Protein AF-A0A164EJG0-F1 (afdb_monomer_lite)

Structure (mmCIF, N/CA/C/O backbone):
data_AF-A0A164EJG0-F1
#
_entry.id   AF-A0A164EJG0-F1
#
loop_
_atom_site.group_PDB
_atom_site.id
_atom_site.type_symbol
_atom_site.label_atom_id
_atom_site.label_alt_id
_atom_site.label_comp_id
_atom_site.label_asym_id
_atom_site.label_entity_id
_atom_site.label_seq_id
_atom_site.pdbx_PDB_ins_code
_atom_site.Cartn_x
_atom_site.Cartn_y
_atom_site.Cartn_z
_atom_site.occupancy
_atom_site.B_iso_or_equiv
_atom_site.auth_seq_id
_atom_site.auth_comp_id
_atom_site.auth_asym_id
_atom_site.auth_atom_id
_atom_site.pdbx_PDB_model_num
ATOM 1 N N . LYS A 1 1 ? -7.155 -0.899 -25.381 1.00 34.31 1 LYS A N 1
ATOM 2 C CA . LYS A 1 1 ? -6.589 -2.117 -24.751 1.00 34.31 1 LYS A CA 1
ATOM 3 C C . LYS A 1 1 ? -5.142 -1.796 -24.394 1.00 34.31 1 LYS A C 1
ATOM 5 O O . LYS A 1 1 ? -4.370 -1.578 -25.311 1.00 34.31 1 LYS A O 1
ATOM 10 N N . VAL A 1 2 ? -4.808 -1.620 -23.113 1.00 36.41 2 VAL A N 1
ATOM 11 C CA . VAL A 1 2 ? -3.424 -1.336 -22.693 1.00 36.41 2 VAL A CA 1
ATOM 12 C C . VAL A 1 2 ? -2.775 -2.682 -22.411 1.00 36.41 2 VAL A C 1
ATOM 14 O O . VAL A 1 2 ? -3.140 -3.351 -21.448 1.00 36.41 2 VAL A O 1
ATOM 17 N N . GLU A 1 3 ? -1.900 -3.120 -23.312 1.00 36.12 3 GLU A N 1
ATOM 18 C CA . GLU A 1 3 ? -1.125 -4.342 -23.137 1.00 36.12 3 GLU A CA 1
ATOM 19 C C . GLU A 1 3 ? -0.255 -4.207 -21.888 1.00 36.12 3 GLU A C 1
ATOM 21 O O . GLU A 1 3 ? 0.637 -3.359 -21.807 1.00 36.12 3 GLU A O 1
ATOM 26 N N . VAL A 1 4 ? -0.545 -5.042 -20.891 1.00 45.16 4 VAL A N 1
ATOM 27 C CA . VAL A 1 4 ? 0.323 -5.254 -19.736 1.00 45.16 4 VAL A CA 1
ATOM 28 C C . VAL A 1 4 ? 1.620 -5.824 -20.295 1.00 45.16 4 VAL A C 1
ATOM 30 O O . VAL A 1 4 ? 1.669 -6.991 -20.687 1.00 45.16 4 VAL A O 1
ATOM 33 N N . ARG A 1 5 ? 2.646 -4.973 -20.418 1.00 46.12 5 ARG A N 1
ATOM 34 C CA . ARG A 1 5 ? 3.982 -5.367 -20.869 1.00 46.12 5 ARG A CA 1
ATOM 35 C C . ARG A 1 5 ? 4.490 -6.443 -19.917 1.00 46.12 5 ARG A C 1
ATOM 37 O O . ARG A 1 5 ? 4.903 -6.145 -18.800 1.00 46.12 5 ARG A O 1
ATOM 44 N N . LYS A 1 6 ? 4.395 -7.698 -20.357 1.00 46.66 6 LYS A N 1
ATOM 45 C CA . LYS A 1 6 ? 4.958 -8.850 -19.661 1.00 46.66 6 LYS A CA 1
ATOM 46 C C . LYS A 1 6 ? 6.464 -8.641 -19.603 1.00 46.66 6 LYS A C 1
ATOM 48 O O . LYS A 1 6 ? 7.127 -8.702 -20.636 1.00 46.66 6 LYS A O 1
ATOM 53 N N . CYS A 1 7 ? 7.002 -8.404 -18.411 1.00 53.19 7 CYS A N 1
ATOM 54 C CA . CYS A 1 7 ? 8.420 -8.644 -18.208 1.00 53.19 7 CYS A CA 1
ATOM 55 C C . CYS A 1 7 ? 8.660 -10.138 -18.435 1.00 53.19 7 CYS A C 1
ATOM 57 O O . CYS A 1 7 ? 7.854 -10.948 -17.965 1.00 53.19 7 CYS A O 1
ATOM 59 N N . PRO A 1 8 ? 9.729 -10.541 -19.138 1.00 50.91 8 PRO A N 1
ATOM 60 C CA . PRO A 1 8 ? 10.135 -11.931 -19.115 1.00 50.91 8 PRO A CA 1
ATOM 61 C C . PRO A 1 8 ? 10.398 -12.277 -17.651 1.00 50.91 8 PRO A C 1
ATOM 63 O O . PRO A 1 8 ? 11.319 -11.740 -17.035 1.00 50.91 8 PRO A O 1
ATOM 66 N N . ASN A 1 9 ? 9.528 -13.113 -17.081 1.00 49.31 9 ASN A N 1
ATOM 67 C CA . ASN A 1 9 ? 9.639 -13.634 -15.727 1.00 49.31 9 ASN A CA 1
ATOM 68 C C . ASN A 1 9 ? 10.912 -14.482 -15.641 1.00 49.31 9 ASN A C 1
ATOM 70 O O . ASN A 1 9 ? 10.867 -15.709 -15.659 1.00 49.31 9 ASN A O 1
ATOM 74 N N . LYS A 1 10 ? 12.079 -13.841 -15.540 1.00 49.09 10 LYS A N 1
ATOM 75 C CA . LYS A 1 10 ? 13.207 -14.467 -14.868 1.00 49.09 10 LYS A CA 1
ATOM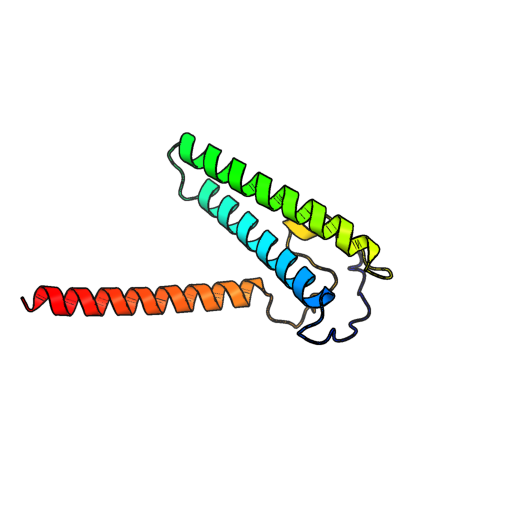 76 C C . LYS A 1 10 ? 12.743 -14.602 -13.434 1.00 49.09 10 LYS A C 1
ATOM 78 O O . LYS A 1 10 ? 12.460 -13.598 -12.795 1.00 49.09 10 LYS A O 1
ATOM 83 N N . ILE A 1 11 ? 12.599 -15.834 -12.965 1.00 47.50 11 ILE A N 1
ATOM 84 C CA . ILE A 1 11 ? 12.382 -16.144 -11.556 1.00 47.50 11 ILE A CA 1
ATOM 85 C C . ILE A 1 11 ? 13.540 -15.482 -10.807 1.00 47.50 11 ILE A C 1
ATOM 87 O O . ILE A 1 11 ? 14.671 -15.969 -10.804 1.00 47.50 11 ILE A O 1
ATOM 91 N N . ILE A 1 12 ? 13.289 -14.288 -10.275 1.00 50.94 12 ILE A N 1
ATOM 92 C CA . ILE A 1 12 ? 14.284 -13.540 -9.530 1.00 50.94 12 ILE A CA 1
ATOM 93 C C . ILE A 1 12 ? 14.436 -14.306 -8.219 1.00 50.94 12 ILE A C 1
ATOM 95 O O . ILE A 1 12 ? 13.484 -14.412 -7.446 1.00 50.94 12 ILE A O 1
ATOM 99 N N . SER A 1 13 ? 15.625 -14.866 -7.985 1.00 46.69 13 SER A N 1
ATOM 100 C CA . SER A 1 13 ? 15.977 -15.518 -6.722 1.00 46.69 13 SER A CA 1
ATOM 101 C C . SER A 1 13 ? 15.467 -14.695 -5.531 1.00 46.69 13 SER A C 1
ATOM 103 O O . SER A 1 13 ? 15.635 -13.471 -5.485 1.00 46.69 13 SER A O 1
ATOM 105 N N . ALA A 1 14 ? 14.838 -15.373 -4.566 1.00 54.81 14 ALA A N 1
ATOM 106 C CA . ALA A 1 14 ? 14.028 -14.768 -3.507 1.00 54.81 14 ALA A CA 1
ATOM 107 C C . ALA A 1 14 ? 14.759 -13.714 -2.645 1.00 54.81 14 ALA A C 1
ATOM 109 O O . ALA A 1 14 ? 14.100 -12.949 -1.939 1.00 54.81 14 ALA A O 1
ATOM 110 N N . LYS A 1 15 ? 16.096 -13.642 -2.719 1.00 58.72 15 LYS A N 1
ATOM 111 C CA . LYS A 1 15 ? 16.959 -12.771 -1.904 1.00 58.72 15 LYS A CA 1
ATOM 112 C C . LYS A 1 15 ? 17.753 -11.718 -2.690 1.00 58.72 15 LYS A C 1
ATOM 114 O O . LYS A 1 15 ? 18.650 -11.102 -2.122 1.00 58.72 15 LYS A O 1
ATOM 119 N N . THR A 1 16 ? 17.482 -11.496 -3.975 1.00 66.75 16 THR A N 1
ATOM 120 C CA . THR A 1 16 ? 18.211 -10.440 -4.702 1.00 66.75 16 THR A CA 1
ATOM 121 C C . THR A 1 16 ? 17.807 -9.030 -4.228 1.00 66.75 16 THR A C 1
ATOM 123 O O . THR A 1 16 ? 16.663 -8.806 -3.821 1.00 66.75 16 THR A O 1
ATOM 126 N N . PRO A 1 17 ? 18.694 -8.025 -4.347 1.00 67.12 17 PRO A N 1
ATOM 127 C CA . PRO A 1 17 ? 18.342 -6.621 -4.091 1.00 67.12 17 PRO A CA 1
ATOM 128 C C . PRO A 1 17 ? 17.139 -6.150 -4.926 1.00 67.12 17 PRO A C 1
ATOM 130 O O . PRO A 1 17 ? 16.352 -5.290 -4.507 1.00 67.12 17 PRO A O 1
ATOM 133 N N . LEU A 1 18 ? 16.966 -6.761 -6.106 1.00 70.06 18 LEU A N 1
ATOM 134 C CA . LEU A 1 18 ? 15.862 -6.492 -7.007 1.00 70.06 18 LEU A CA 1
ATOM 135 C C . LEU A 1 18 ? 14.530 -6.997 -6.419 1.00 70.06 18 LEU A C 1
ATOM 137 O O . LEU A 1 18 ? 13.592 -6.202 -6.333 1.00 70.06 18 LEU A O 1
ATOM 141 N N . SER A 1 19 ? 14.460 -8.246 -5.948 1.00 69.12 19 SER A N 1
ATOM 142 C CA . SER A 1 19 ? 13.244 -8.807 -5.338 1.00 69.12 19 SER A CA 1
ATOM 143 C C . SER A 1 19 ? 12.860 -8.107 -4.032 1.00 69.12 19 SER A C 1
ATOM 145 O O . SER A 1 19 ? 11.678 -7.869 -3.785 1.00 69.12 19 SER A O 1
ATOM 147 N N . LEU A 1 20 ? 13.840 -7.697 -3.218 1.00 74.00 20 LEU A N 1
ATOM 148 C CA . LEU A 1 20 ? 13.582 -6.928 -1.995 1.00 74.00 20 LEU A CA 1
ATOM 149 C C . LEU A 1 20 ? 12.913 -5.586 -2.312 1.00 74.00 20 LEU A C 1
ATOM 151 O O . LEU A 1 20 ? 11.907 -5.211 -1.716 1.00 74.00 20 LEU A O 1
ATOM 155 N N . SER A 1 21 ? 13.446 -4.874 -3.299 1.00 74.62 21 SER A N 1
ATOM 156 C CA . SER A 1 21 ? 12.914 -3.569 -3.679 1.00 74.62 21 SER A CA 1
ATOM 157 C C . SER A 1 21 ? 11.550 -3.661 -4.391 1.00 74.62 21 SER A C 1
ATOM 159 O O . SER A 1 21 ? 10.770 -2.716 -4.312 1.00 74.62 21 SER A O 1
ATOM 161 N N . GLN A 1 22 ? 11.232 -4.787 -5.046 1.00 78.38 22 GLN A N 1
ATOM 162 C CA . GLN A 1 22 ? 9.885 -5.070 -5.576 1.00 78.38 22 GLN A CA 1
ATOM 163 C C . GLN A 1 22 ? 8.870 -5.230 -4.437 1.00 78.38 22 GLN A C 1
ATOM 165 O O . GLN A 1 22 ? 7.867 -4.519 -4.406 1.00 78.38 22 GLN A O 1
ATOM 170 N N . LYS A 1 23 ? 9.185 -6.073 -3.444 1.00 79.00 23 LYS A N 1
ATOM 171 C CA . LYS A 1 23 ? 8.354 -6.255 -2.241 1.00 79.00 23 LYS A CA 1
ATOM 172 C C . LYS A 1 23 ? 8.173 -4.957 -1.453 1.00 79.00 23 LYS A C 1
ATOM 174 O O . LYS A 1 23 ? 7.093 -4.692 -0.935 1.00 79.00 23 LYS A O 1
ATOM 179 N N . ASN A 1 24 ? 9.205 -4.115 -1.392 1.00 82.06 24 ASN A N 1
ATOM 180 C CA . ASN A 1 24 ? 9.110 -2.808 -0.743 1.00 82.06 24 ASN A CA 1
ATOM 181 C C . ASN A 1 24 ? 8.098 -1.885 -1.440 1.00 82.06 24 ASN A C 1
ATOM 183 O O . ASN A 1 24 ? 7.333 -1.208 -0.755 1.00 82.06 24 ASN A O 1
ATOM 187 N N . LEU A 1 25 ? 8.061 -1.861 -2.777 1.00 82.94 25 LEU A N 1
ATOM 188 C CA . LEU A 1 25 ? 7.074 -1.074 -3.529 1.00 82.94 25 LEU A CA 1
ATOM 189 C C . LEU A 1 25 ? 5.644 -1.582 -3.299 1.00 82.94 25 LEU A C 1
ATOM 191 O O . LEU A 1 25 ? 4.739 -0.781 -3.062 1.00 82.94 25 LEU A O 1
ATOM 195 N N . GLU A 1 26 ? 5.455 -2.900 -3.290 1.00 83.12 26 GLU A N 1
ATOM 196 C CA . GLU A 1 26 ? 4.165 -3.525 -2.970 1.00 83.12 26 GLU A CA 1
ATOM 197 C C . GLU A 1 26 ? 3.706 -3.190 -1.543 1.00 83.12 26 GLU A C 1
ATOM 199 O O . GLU A 1 26 ? 2.551 -2.817 -1.322 1.00 83.12 26 GLU A O 1
ATOM 204 N N . GLY A 1 27 ? 4.626 -3.233 -0.576 1.00 81.62 27 GLY A N 1
ATOM 205 C CA . GLY A 1 27 ? 4.365 -2.828 0.804 1.00 81.62 27 GLY A CA 1
ATOM 206 C C . GLY A 1 27 ? 3.972 -1.354 0.929 1.00 81.62 27 GLY A C 1
ATOM 207 O O . GLY A 1 27 ? 3.022 -1.027 1.642 1.00 81.62 27 GLY A O 1
ATOM 208 N N . ILE A 1 28 ? 4.642 -0.454 0.201 1.00 84.06 28 ILE A N 1
ATOM 209 C CA . ILE A 1 28 ? 4.298 0.976 0.201 1.00 84.06 28 ILE A CA 1
ATOM 210 C C . ILE A 1 28 ? 2.888 1.209 -0.363 1.00 84.06 28 ILE A C 1
ATOM 212 O O . ILE A 1 28 ? 2.127 1.984 0.222 1.00 84.06 28 ILE A O 1
ATOM 216 N N . TYR A 1 29 ? 2.504 0.512 -1.438 1.00 85.88 29 TYR A N 1
ATOM 217 C CA . TYR A 1 29 ? 1.135 0.561 -1.967 1.00 85.88 29 TYR A CA 1
ATOM 218 C C . TYR A 1 29 ? 0.096 0.189 -0.896 1.00 85.88 29 TYR A C 1
ATOM 220 O O . TYR A 1 29 ? -0.880 0.921 -0.702 1.00 85.88 29 TYR A O 1
ATOM 228 N N . LEU A 1 30 ? 0.317 -0.902 -0.154 1.00 82.44 30 LEU A N 1
ATOM 229 C CA . LEU A 1 30 ? -0.607 -1.330 0.900 1.00 82.44 30 LEU A CA 1
ATOM 230 C C . LEU A 1 30 ? -0.734 -0.298 2.019 1.00 82.44 30 LEU A C 1
ATOM 232 O O . LEU A 1 30 ? -1.845 -0.024 2.473 1.00 82.44 30 LEU A O 1
ATOM 236 N N . ILE A 1 31 ? 0.379 0.308 2.433 1.00 83.31 31 ILE A N 1
ATOM 237 C CA . ILE A 1 31 ? 0.370 1.370 3.444 1.00 83.31 31 ILE A CA 1
ATOM 238 C C . ILE A 1 31 ? -0.461 2.560 2.953 1.00 83.31 31 ILE A C 1
ATOM 240 O O . ILE A 1 31 ? -1.332 3.036 3.682 1.00 83.31 31 ILE A O 1
ATOM 244 N N . ILE A 1 32 ? -0.255 3.007 1.709 1.00 85.56 32 ILE A N 1
ATOM 245 C CA . ILE A 1 32 ? -1.030 4.105 1.112 1.00 85.56 32 ILE A CA 1
ATOM 246 C C . ILE A 1 32 ? -2.523 3.751 1.064 1.00 85.56 32 ILE A C 1
ATOM 248 O O . ILE A 1 32 ? -3.362 4.571 1.443 1.00 85.56 32 ILE A O 1
ATOM 252 N N . LYS A 1 33 ? -2.873 2.530 0.643 1.00 85.25 33 LYS A N 1
ATOM 253 C CA . LYS A 1 33 ? -4.266 2.065 0.592 1.00 85.25 33 LYS A CA 1
ATOM 254 C C . LYS A 1 33 ? -4.903 2.011 1.981 1.00 85.25 33 LYS A C 1
ATOM 256 O O . LYS A 1 33 ? -6.033 2.459 2.147 1.00 85.25 33 LYS A O 1
ATOM 261 N N . ASN A 1 34 ? -4.179 1.522 2.985 1.00 84.06 34 ASN A N 1
ATOM 262 C CA . ASN A 1 34 ? -4.662 1.473 4.362 1.00 84.06 34 ASN A CA 1
ATOM 263 C C . ASN A 1 34 ? -4.892 2.888 4.922 1.00 84.06 34 ASN A C 1
ATOM 265 O O . ASN A 1 34 ? -5.957 3.177 5.459 1.00 84.06 34 ASN A O 1
ATOM 269 N N . ILE A 1 35 ? -3.954 3.815 4.703 1.00 84.81 35 ILE A N 1
ATOM 270 C CA . ILE A 1 35 ? -4.127 5.218 5.104 1.00 84.81 35 ILE A CA 1
ATOM 271 C C . ILE A 1 35 ? -5.353 5.842 4.418 1.00 84.81 35 ILE A C 1
ATOM 273 O O . ILE A 1 35 ? -6.149 6.496 5.089 1.00 84.81 35 ILE A O 1
ATOM 277 N N . LYS A 1 36 ? -5.558 5.606 3.113 1.00 86.12 36 LYS A N 1
ATOM 278 C CA . LYS A 1 36 ? -6.764 6.064 2.394 1.00 86.12 36 LYS A CA 1
ATOM 279 C C . LYS A 1 36 ? -8.050 5.494 2.996 1.00 86.12 36 LYS A C 1
ATOM 281 O O . LYS A 1 36 ? -9.013 6.239 3.180 1.00 86.12 36 LYS A O 1
ATOM 286 N N . ASN A 1 37 ? -8.058 4.207 3.339 1.00 84.44 37 ASN A N 1
ATOM 287 C CA . ASN A 1 37 ? -9.203 3.566 3.982 1.00 84.44 37 ASN A CA 1
ATOM 288 C C . ASN A 1 37 ? -9.499 4.189 5.353 1.00 84.44 37 ASN A C 1
ATOM 290 O O . ASN A 1 37 ? -10.644 4.545 5.609 1.00 84.44 37 ASN A O 1
ATOM 294 N N . ARG A 1 38 ? -8.476 4.416 6.188 1.00 81.38 38 ARG A N 1
ATOM 295 C CA . ARG A 1 38 ? -8.616 5.071 7.503 1.00 81.38 38 ARG A CA 1
ATOM 296 C C . ARG A 1 38 ? -9.106 6.514 7.400 1.00 81.38 38 ARG A C 1
ATOM 298 O O . ARG A 1 38 ? -9.928 6.949 8.198 1.00 81.38 38 ARG A O 1
ATOM 305 N N . ILE A 1 39 ? -8.634 7.256 6.395 1.00 84.94 39 ILE A N 1
ATOM 306 C CA . ILE A 1 39 ? -9.130 8.612 6.110 1.00 84.94 39 ILE A CA 1
ATOM 307 C C . ILE A 1 39 ? -10.623 8.590 5.751 1.00 84.94 39 ILE A C 1
ATOM 309 O O . ILE A 1 39 ? -11.351 9.509 6.117 1.00 84.94 39 ILE A O 1
ATOM 313 N N . SER A 1 40 ? -11.058 7.560 5.023 1.00 82.69 40 SER A N 1
ATOM 314 C CA . SER A 1 40 ? -12.433 7.446 4.525 1.00 82.69 40 SER A CA 1
ATOM 315 C C . SER A 1 40 ? -13.413 6.917 5.576 1.00 82.69 40 SER A C 1
ATOM 317 O O . SER A 1 40 ? -14.583 7.273 5.516 1.00 82.69 40 SER A O 1
ATOM 319 N N . LYS A 1 41 ? -12.954 6.061 6.502 1.00 77.94 41 LYS A N 1
ATOM 320 C CA . LYS A 1 41 ? -13.814 5.356 7.468 1.00 77.94 41 LYS A CA 1
ATOM 321 C C . LYS A 1 41 ? -13.734 5.876 8.905 1.00 77.94 41 LYS A C 1
ATOM 323 O O . LYS A 1 41 ? -14.765 5.932 9.556 1.00 77.94 41 LYS A O 1
ATOM 328 N N . ASP A 1 42 ? -12.548 6.263 9.384 1.00 65.25 42 ASP A N 1
ATOM 329 C CA . ASP A 1 42 ? -12.275 6.309 10.834 1.00 65.25 42 ASP A CA 1
ATOM 330 C C . ASP A 1 42 ? -11.871 7.695 11.365 1.00 65.25 42 ASP A C 1
ATOM 332 O O . ASP A 1 42 ? -11.513 7.825 12.533 1.00 65.25 42 ASP A O 1
ATOM 336 N N . THR A 1 43 ? -11.824 8.739 10.527 1.00 65.88 43 THR A N 1
ATOM 337 C CA . THR A 1 43 ? -11.355 10.067 10.975 1.00 65.88 43 THR A CA 1
ATOM 338 C C . THR A 1 43 ? -12.446 11.121 10.965 1.00 65.88 43 THR A C 1
ATOM 340 O O . THR A 1 43 ? -12.632 11.837 9.975 1.00 65.88 43 THR A O 1
ATOM 343 N N . ASP A 1 44 ? -13.066 11.287 12.131 1.00 64.94 44 ASP A N 1
ATOM 344 C CA . ASP A 1 44 ? -13.996 12.378 12.444 1.00 64.94 44 ASP A CA 1
ATOM 345 C C . ASP A 1 44 ? -13.251 13.689 12.756 1.00 64.94 44 ASP A C 1
ATOM 347 O O . ASP A 1 44 ? -13.731 14.790 12.484 1.00 64.94 44 ASP A O 1
ATOM 351 N N . ALA A 1 45 ? -12.013 13.593 13.259 1.00 77.00 45 ALA A N 1
ATOM 352 C CA . ALA A 1 45 ? -11.196 14.743 13.635 1.00 77.00 45 ALA A CA 1
ATOM 353 C C . ALA A 1 45 ? -10.284 15.237 12.493 1.00 77.00 45 ALA A C 1
ATOM 355 O O . ALA A 1 45 ? -9.381 14.537 12.021 1.00 77.00 45 ALA A O 1
ATOM 356 N N . SER A 1 46 ? -10.431 16.516 12.127 1.00 77.69 46 SER A N 1
ATOM 357 C CA . SER A 1 46 ? -9.626 17.187 11.087 1.00 77.69 46 SER A CA 1
ATOM 358 C C . SER A 1 46 ? -8.106 17.077 11.317 1.00 77.69 46 SER A C 1
ATOM 360 O O . SER A 1 46 ? -7.351 16.786 10.387 1.00 77.69 46 SER A O 1
ATOM 362 N N . LYS A 1 47 ? -7.637 17.203 12.570 1.00 82.44 47 LYS A N 1
ATOM 363 C CA . LYS A 1 47 ? -6.205 17.084 12.917 1.00 82.44 47 LYS A CA 1
ATOM 364 C C . LYS A 1 47 ? -5.627 15.701 12.588 1.00 82.44 47 LYS A C 1
ATOM 366 O O . LYS A 1 47 ? -4.532 15.614 12.031 1.00 82.44 47 LYS A O 1
ATOM 371 N N . GLN A 1 48 ? -6.370 14.632 12.874 1.00 82.00 48 GLN A N 1
ATOM 372 C CA . GLN A 1 48 ? -5.947 13.262 12.572 1.00 82.00 48 GLN A CA 1
ATOM 373 C C . GLN A 1 48 ? -5.910 13.020 11.059 1.00 82.00 48 GLN A C 1
ATOM 375 O O . GLN A 1 48 ? -4.955 12.437 10.545 1.00 82.00 48 GLN A O 1
ATOM 380 N N . ARG A 1 49 ? -6.887 13.562 10.320 1.00 82.69 49 ARG A N 1
ATOM 381 C CA . ARG A 1 49 ? -6.908 13.511 8.852 1.00 82.69 49 ARG A CA 1
ATOM 382 C C . ARG A 1 49 ? -5.688 14.203 8.236 1.00 82.69 49 ARG A C 1
ATOM 384 O O . ARG A 1 49 ? -5.084 13.666 7.310 1.00 82.69 49 ARG A O 1
ATOM 391 N N . ILE A 1 50 ? -5.286 15.360 8.767 1.00 86.25 50 ILE A N 1
ATOM 392 C CA . ILE A 1 50 ? -4.078 16.079 8.326 1.00 86.25 50 ILE A CA 1
ATOM 393 C C . ILE A 1 50 ? -2.816 15.252 8.607 1.00 86.25 50 ILE A C 1
ATOM 395 O O . ILE A 1 50 ? -1.941 15.156 7.748 1.00 86.25 50 ILE A O 1
ATOM 399 N N . GLN A 1 51 ? -2.717 14.623 9.780 1.00 87.44 51 GLN A N 1
ATOM 400 C CA . GLN A 1 51 ? -1.569 13.782 10.126 1.00 87.44 51 GLN A CA 1
ATOM 401 C C . GLN A 1 51 ? -1.458 1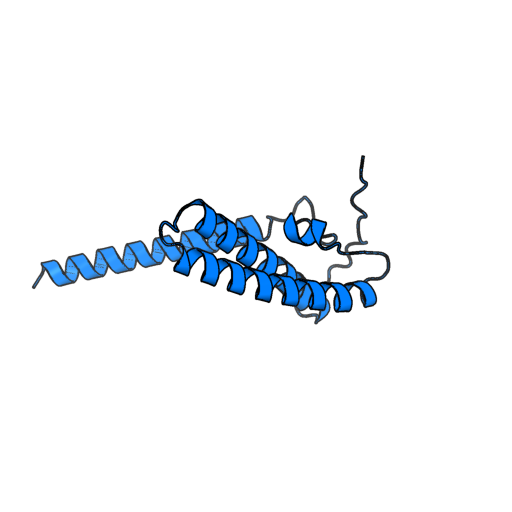2.555 9.213 1.00 87.44 51 GLN A C 1
ATOM 403 O O . GLN A 1 51 ? -0.368 12.260 8.720 1.00 87.44 51 GLN A O 1
ATOM 408 N N . LEU A 1 52 ? -2.577 11.879 8.941 1.00 86.31 52 LEU A N 1
ATOM 409 C CA . LEU A 1 52 ? -2.631 10.739 8.024 1.00 86.31 52 LEU A CA 1
ATOM 410 C C . LEU A 1 52 ? -2.243 11.140 6.595 1.00 86.31 52 LEU A C 1
ATOM 412 O O . LEU A 1 52 ? -1.477 10.425 5.954 1.00 86.31 52 LEU A O 1
ATOM 416 N N . ARG A 1 53 ? -2.685 12.309 6.113 1.00 87.62 53 ARG A N 1
ATOM 417 C CA . ARG A 1 53 ? -2.257 12.845 4.808 1.00 87.62 53 ARG A CA 1
ATOM 418 C C . ARG A 1 53 ? -0.750 13.091 4.759 1.00 87.62 53 ARG A C 1
ATOM 420 O O . ARG A 1 53 ? -0.092 12.571 3.870 1.00 87.62 53 ARG A O 1
ATOM 427 N N . LYS A 1 54 ? -0.179 13.745 5.776 1.00 90.50 54 LYS A N 1
ATOM 428 C CA . LYS A 1 54 ? 1.282 13.938 5.871 1.00 90.50 54 LYS A CA 1
ATOM 429 C C . LYS A 1 54 ? 2.050 12.614 5.894 1.00 90.50 54 LYS A C 1
ATOM 431 O O . LYS A 1 54 ? 3.149 12.526 5.354 1.00 90.50 54 LYS A O 1
ATOM 436 N N . GLN A 1 55 ? 1.511 11.584 6.549 1.00 85.25 55 GLN A N 1
ATOM 437 C CA . GLN A 1 55 ? 2.106 10.247 6.520 1.00 85.25 55 GLN A CA 1
ATOM 438 C C . GLN A 1 55 ? 2.033 9.638 5.118 1.00 85.25 55 GLN A C 1
ATOM 440 O O . GLN A 1 55 ? 3.038 9.112 4.646 1.00 85.25 55 GLN A O 1
ATOM 445 N N . MET A 1 56 ? 0.886 9.745 4.444 1.00 87.94 56 MET A N 1
ATOM 446 C CA . MET A 1 56 ? 0.711 9.290 3.065 1.00 87.94 56 MET A CA 1
ATOM 447 C C . MET A 1 56 ? 1.726 9.950 2.125 1.00 87.94 56 MET A C 1
ATOM 449 O O . MET A 1 56 ? 2.394 9.236 1.382 1.00 87.94 56 MET A O 1
ATOM 453 N N . ASP A 1 57 ? 1.914 11.268 2.219 1.00 89.44 57 ASP A N 1
ATOM 454 C CA . ASP A 1 57 ? 2.849 12.022 1.372 1.00 89.44 57 ASP A CA 1
ATOM 455 C C . ASP A 1 57 ? 4.294 11.518 1.519 1.00 89.44 57 ASP A C 1
ATOM 457 O O . ASP A 1 57 ? 4.993 11.324 0.526 1.00 89.44 57 ASP A O 1
ATOM 461 N N . LYS A 1 58 ? 4.725 11.186 2.745 1.00 89.88 58 LYS A N 1
ATOM 462 C CA . LYS A 1 58 ? 6.048 10.580 2.991 1.00 89.88 58 LYS A CA 1
ATOM 463 C C . LYS A 1 58 ? 6.215 9.231 2.292 1.00 89.88 58 LYS A C 1
ATOM 465 O O . LYS A 1 58 ? 7.302 8.909 1.816 1.00 89.88 58 LYS A O 1
ATOM 470 N N . TY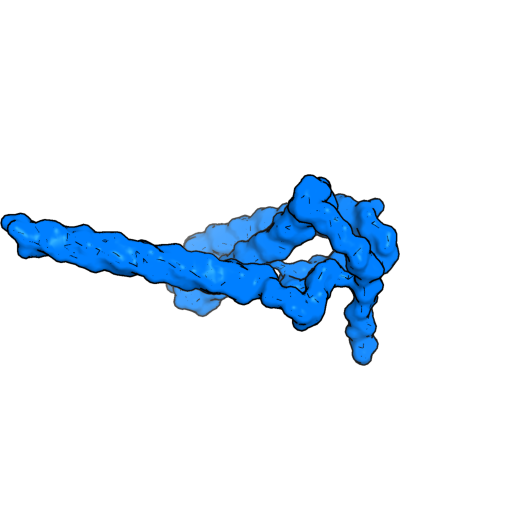R A 1 59 ? 5.166 8.410 2.263 1.00 86.69 59 TYR A N 1
ATOM 471 C CA . TYR A 1 59 ? 5.205 7.113 1.586 1.00 86.69 59 TYR A CA 1
ATOM 472 C C . TYR A 1 59 ? 5.151 7.259 0.066 1.00 86.69 59 TYR A C 1
ATOM 474 O O . TYR A 1 59 ? 5.844 6.519 -0.629 1.00 86.69 59 TYR A O 1
ATOM 482 N N . VAL A 1 60 ? 4.415 8.247 -0.443 1.00 88.56 60 VAL A N 1
ATOM 483 C CA . VAL A 1 60 ? 4.431 8.613 -1.864 1.00 88.56 60 VAL A CA 1
ATOM 484 C C . VAL A 1 60 ? 5.830 9.055 -2.288 1.00 88.56 60 VAL A C 1
ATOM 486 O O . VAL A 1 60 ? 6.348 8.547 -3.275 1.00 88.56 60 VAL A O 1
ATOM 489 N N . GLU A 1 61 ? 6.492 9.920 -1.518 1.00 89.88 61 GLU A N 1
ATOM 490 C CA . GLU A 1 61 ? 7.860 10.361 -1.816 1.00 89.88 61 GLU A CA 1
ATOM 491 C C . GLU A 1 61 ? 8.851 9.182 -1.835 1.00 89.88 61 GLU A C 1
ATOM 493 O O . GLU A 1 61 ? 9.684 9.069 -2.739 1.00 89.88 61 GLU A O 1
ATOM 498 N N . LYS A 1 62 ? 8.729 8.258 -0.870 1.00 87.69 62 LYS A N 1
ATOM 499 C CA . LYS A 1 62 ? 9.516 7.013 -0.842 1.00 87.69 62 LYS A CA 1
ATOM 500 C C . LYS A 1 62 ? 9.261 6.144 -2.076 1.00 87.69 62 LYS A C 1
ATOM 502 O O . LYS A 1 62 ? 10.223 5.630 -2.645 1.00 87.69 62 LYS A O 1
ATOM 507 N N . ALA A 1 63 ? 8.003 5.994 -2.497 1.00 86.62 63 ALA A N 1
ATOM 508 C CA . ALA A 1 63 ? 7.653 5.256 -3.708 1.00 86.62 63 ALA A CA 1
ATOM 509 C C . ALA A 1 63 ? 8.275 5.900 -4.950 1.00 86.62 63 ALA A C 1
ATOM 511 O O . ALA A 1 63 ? 8.919 5.199 -5.721 1.00 86.62 63 ALA A O 1
ATOM 512 N N . THR A 1 64 ? 8.174 7.223 -5.106 1.00 87.12 64 THR A N 1
ATOM 513 C CA . THR A 1 64 ? 8.748 7.946 -6.252 1.00 87.12 64 THR A CA 1
ATOM 514 C C . THR A 1 64 ? 10.256 7.729 -6.363 1.00 87.12 64 THR A C 1
ATOM 516 O O . THR A 1 64 ? 10.759 7.418 -7.443 1.00 87.12 64 THR A O 1
ATOM 519 N N . LYS A 1 65 ? 10.984 7.821 -5.241 1.00 88.00 65 LYS A N 1
ATOM 520 C CA . LYS A 1 65 ? 12.433 7.557 -5.203 1.00 88.00 65 LYS A CA 1
ATOM 521 C C . LYS A 1 65 ? 12.753 6.114 -5.597 1.00 88.00 65 LYS A C 1
ATOM 523 O O . LYS A 1 65 ? 13.645 5.883 -6.408 1.00 88.00 65 LYS A O 1
ATOM 528 N N . LEU A 1 66 ? 12.008 5.146 -5.062 1.00 84.38 66 LEU A N 1
ATOM 529 C CA . LEU A 1 66 ? 12.202 3.729 -5.379 1.00 84.38 66 LEU A CA 1
ATOM 530 C C . LEU A 1 66 ? 11.866 3.398 -6.835 1.00 84.38 66 LEU A C 1
ATOM 532 O O . LEU A 1 66 ? 12.595 2.630 -7.453 1.00 84.38 66 LEU A O 1
ATOM 536 N N . VAL A 1 67 ? 10.812 3.991 -7.399 1.00 85.81 67 VAL A N 1
ATOM 537 C CA . VAL A 1 67 ? 10.444 3.836 -8.813 1.00 85.81 67 VAL A CA 1
ATOM 538 C C . VAL A 1 67 ? 11.538 4.394 -9.722 1.00 85.81 67 VAL A C 1
ATOM 540 O O . VAL A 1 67 ? 11.919 3.725 -10.679 1.00 85.81 67 VAL A O 1
ATOM 543 N N . ALA A 1 68 ? 12.095 5.566 -9.403 1.00 84.94 68 ALA A N 1
ATOM 544 C CA . ALA A 1 68 ? 13.191 6.155 -10.173 1.00 84.94 68 ALA A CA 1
ATOM 545 C C . ALA A 1 68 ? 14.443 5.258 -10.182 1.00 84.94 68 ALA A C 1
ATOM 547 O O . ALA A 1 68 ? 14.996 4.984 -11.244 1.00 84.94 68 ALA A O 1
ATOM 548 N N . VAL A 1 69 ? 14.840 4.737 -9.014 1.00 82.12 69 VAL A N 1
ATOM 549 C CA . VAL A 1 69 ? 15.971 3.797 -8.884 1.00 82.12 69 VAL A CA 1
ATOM 550 C C . VAL A 1 69 ? 15.684 2.460 -9.573 1.00 82.12 69 VAL A C 1
ATOM 552 O O . VAL A 1 69 ? 16.593 1.798 -10.057 1.00 82.12 69 VAL A O 1
ATOM 555 N N . LYS A 1 70 ? 14.421 2.033 -9.620 1.00 78.94 70 LYS A N 1
ATOM 556 C CA . LYS A 1 70 ? 14.030 0.766 -10.239 1.00 78.94 70 LYS A CA 1
ATOM 557 C C . LYS A 1 70 ? 13.978 0.817 -11.745 1.00 78.94 70 LYS A C 1
ATOM 559 O O . LYS A 1 70 ? 14.448 -0.114 -12.387 1.00 78.94 70 LYS A O 1
ATOM 564 N N . ASN A 1 71 ? 13.408 1.875 -12.300 1.00 80.00 71 ASN A N 1
ATOM 565 C CA . ASN A 1 71 ? 13.270 2.010 -13.742 1.00 80.00 71 ASN A CA 1
ATOM 566 C C . ASN A 1 71 ? 14.636 2.087 -14.443 1.00 80.00 71 ASN A C 1
ATOM 568 O O . ASN A 1 71 ? 14.720 1.705 -15.601 1.00 80.00 71 ASN A O 1
ATOM 572 N N . SER A 1 72 ? 15.710 2.494 -13.754 1.00 76.12 72 SER A N 1
ATOM 573 C CA . SER A 1 72 ? 17.078 2.406 -14.289 1.00 76.12 72 SER A CA 1
ATOM 574 C C . SER A 1 72 ? 17.687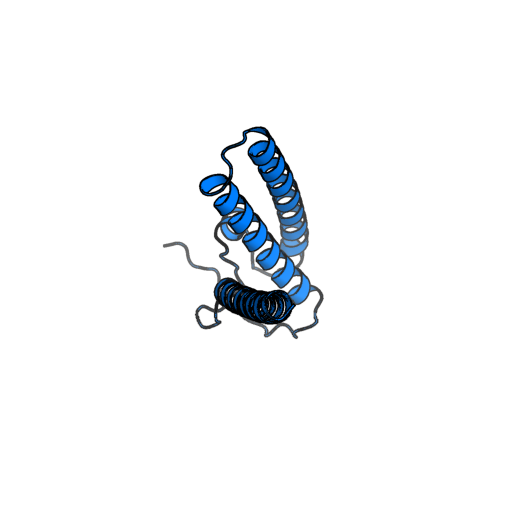 0.997 -14.239 1.00 76.12 72 SER A C 1
ATOM 576 O O . SER A 1 72 ? 18.684 0.746 -14.905 1.00 76.12 72 SER A O 1
ATOM 578 N N . GLN A 1 73 ? 17.105 0.080 -13.459 1.00 72.81 73 GLN A N 1
ATOM 579 C CA . GLN A 1 73 ? 17.564 -1.306 -13.285 1.00 72.81 73 GLN A CA 1
ATOM 580 C C . GLN A 1 73 ? 16.713 -2.330 -14.050 1.00 72.81 73 GLN A C 1
ATOM 582 O O . GLN A 1 73 ? 17.049 -3.514 -14.071 1.00 72.81 73 GLN A O 1
ATOM 587 N N . LEU A 1 74 ? 15.573 -1.915 -14.601 1.00 69.25 74 LEU A N 1
ATOM 588 C CA . LEU A 1 74 ? 14.638 -2.788 -15.299 1.00 69.25 74 LEU A CA 1
ATOM 589 C C . LEU A 1 74 ? 14.883 -2.708 -16.809 1.00 69.25 74 LEU A C 1
ATOM 591 O O . LEU A 1 74 ? 14.504 -1.733 -17.453 1.00 69.25 74 LEU A O 1
ATOM 595 N N . ASP A 1 75 ? 15.452 -3.765 -17.387 1.00 65.75 75 ASP A N 1
ATOM 596 C CA . ASP A 1 75 ? 15.571 -3.899 -18.842 1.00 65.75 75 ASP A CA 1
ATOM 597 C C . ASP A 1 75 ? 14.183 -4.095 -19.474 1.00 65.75 75 ASP A C 1
ATOM 599 O O . ASP A 1 75 ? 13.576 -5.164 -19.392 1.00 65.75 75 ASP A O 1
ATOM 603 N N . GLY A 1 76 ? 13.654 -3.034 -20.090 1.00 67.38 76 GLY A N 1
ATOM 604 C CA . GLY A 1 76 ? 12.421 -3.067 -20.888 1.00 67.38 76 GLY A CA 1
ATOM 605 C C . GLY A 1 76 ? 11.104 -2.959 -20.108 1.00 67.38 76 GLY A C 1
ATOM 606 O O . GLY A 1 76 ? 10.039 -2.860 -20.725 1.00 67.38 76 GLY A O 1
ATOM 607 N N . CYS A 1 77 ? 11.149 -2.911 -18.773 1.00 69.19 77 CYS A N 1
ATOM 608 C CA . CYS A 1 77 ? 9.964 -2.792 -17.924 1.00 69.19 77 CYS A CA 1
ATOM 609 C C . CYS A 1 77 ? 9.914 -1.463 -17.176 1.00 69.19 77 CYS A C 1
ATOM 611 O O . CYS A 1 77 ? 10.846 -1.099 -16.470 1.00 69.19 77 CYS A O 1
ATOM 613 N N . VAL A 1 78 ? 8.788 -0.758 -17.288 1.00 76.62 78 VAL A N 1
ATOM 614 C CA . VAL A 1 78 ? 8.599 0.547 -16.647 1.00 76.62 78 VAL A CA 1
ATOM 615 C C . VAL A 1 78 ? 7.516 0.437 -15.588 1.00 76.62 78 VAL A C 1
ATOM 617 O O . VAL A 1 78 ? 6.383 0.052 -15.879 1.00 76.62 78 VAL A O 1
ATOM 620 N N . VAL A 1 79 ? 7.858 0.811 -14.359 1.00 78.00 79 VAL A N 1
ATOM 621 C CA . VAL A 1 79 ? 6.890 1.030 -13.286 1.00 78.00 79 VAL A CA 1
ATOM 622 C C . VAL A 1 79 ? 6.436 2.481 -13.358 1.00 78.00 79 VAL A C 1
ATOM 624 O O . VAL A 1 79 ? 7.247 3.402 -13.236 1.00 78.00 79 VAL A O 1
ATOM 627 N N . SER A 1 80 ? 5.138 2.696 -13.557 1.00 81.19 80 SER A N 1
ATOM 628 C CA . SER A 1 80 ? 4.533 4.023 -13.454 1.00 81.19 80 SER A CA 1
ATOM 629 C C . SER A 1 80 ? 4.026 4.269 -12.033 1.00 81.19 80 SER A C 1
ATOM 631 O O . SER A 1 80 ? 3.613 3.343 -11.329 1.00 81.19 80 SER A O 1
ATOM 633 N N . MET A 1 81 ? 4.009 5.534 -11.609 1.00 80.31 81 MET A N 1
ATOM 634 C CA . MET A 1 81 ? 3.396 5.901 -10.328 1.00 80.31 81 MET A CA 1
ATOM 635 C C . MET A 1 81 ? 1.891 5.598 -10.308 1.00 80.31 81 MET A C 1
ATOM 637 O O . MET A 1 81 ? 1.379 5.189 -9.272 1.00 80.31 81 MET A O 1
ATOM 641 N N . ASP A 1 82 ? 1.189 5.717 -11.444 1.00 79.62 82 ASP A N 1
ATOM 642 C CA . ASP A 1 82 ? -0.224 5.315 -11.560 1.00 79.62 82 ASP A CA 1
ATOM 643 C C . ASP A 1 82 ? -0.411 3.808 -11.316 1.00 79.62 82 ASP A C 1
ATOM 645 O O . ASP A 1 82 ? -1.268 3.413 -10.525 1.00 79.62 82 ASP A O 1
ATOM 649 N N . GLY A 1 83 ? 0.459 2.968 -11.890 1.00 77.56 83 GLY A N 1
ATOM 650 C CA . GLY A 1 83 ? 0.488 1.529 -11.613 1.00 77.56 83 GLY A CA 1
ATOM 651 C C . GLY A 1 83 ? 0.738 1.240 -10.133 1.00 77.56 83 GLY A C 1
ATOM 652 O O . GLY A 1 83 ? 0.014 0.452 -9.525 1.00 77.56 83 GLY A O 1
ATOM 653 N N . CYS A 1 84 ? 1.670 1.970 -9.512 1.00 80.56 84 CYS A N 1
ATOM 654 C CA . CYS A 1 84 ? 1.947 1.866 -8.080 1.00 80.56 84 CYS A CA 1
ATOM 655 C C . CYS A 1 84 ? 0.732 2.243 -7.210 1.00 80.56 84 CYS A C 1
ATOM 657 O O . CYS A 1 84 ? 0.489 1.596 -6.194 1.00 80.56 84 CYS A O 1
ATOM 659 N N . TYR A 1 85 ? -0.062 3.250 -7.594 1.00 76.50 85 TYR A N 1
ATOM 660 C CA . TYR A 1 85 ? -1.290 3.612 -6.872 1.00 76.50 85 TYR A CA 1
ATOM 661 C C . TYR A 1 85 ? -2.406 2.581 -7.025 1.00 76.50 85 TYR A C 1
ATOM 663 O O . TYR A 1 85 ? -3.209 2.413 -6.104 1.00 76.50 85 TYR A O 1
ATOM 671 N N . ARG A 1 86 ? -2.466 1.911 -8.178 1.00 76.12 86 ARG A N 1
ATOM 672 C CA . ARG A 1 86 ? -3.434 0.844 -8.467 1.00 76.12 86 ARG A CA 1
ATOM 673 C C . ARG A 1 86 ? -3.000 -0.515 -7.915 1.00 76.12 86 ARG A C 1
ATOM 675 O O . ARG A 1 86 ? -3.815 -1.430 -7.894 1.00 76.12 86 ARG A O 1
ATOM 682 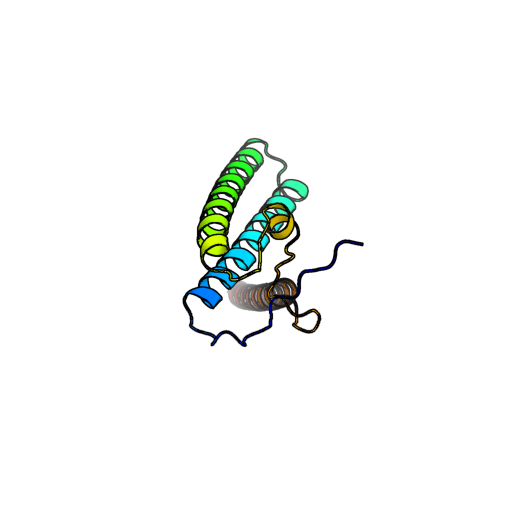N N . GLY A 1 87 ? -1.749 -0.641 -7.473 1.00 72.44 87 GLY A N 1
ATOM 683 C CA . GLY A 1 87 ? -1.161 -1.910 -7.048 1.00 72.44 87 GLY A CA 1
ATOM 684 C C . GLY A 1 87 ? -0.893 -2.866 -8.211 1.00 72.44 87 GLY A C 1
ATOM 685 O O . GLY A 1 87 ? -0.831 -4.068 -7.991 1.00 72.44 87 GLY A O 1
ATOM 686 N N . VAL A 1 88 ? -0.768 -2.348 -9.437 1.00 77.50 88 VAL A N 1
ATOM 687 C CA . VAL A 1 88 ? -0.495 -3.139 -10.642 1.00 77.50 88 VAL A CA 1
ATOM 688 C C . VAL A 1 88 ? 0.994 -3.064 -10.934 1.00 77.50 88 VAL A C 1
ATOM 690 O O . VAL A 1 88 ? 1.498 -2.011 -11.336 1.00 77.50 88 VAL A O 1
ATOM 693 N N . PHE A 1 89 ? 1.694 -4.181 -10.740 1.00 79.12 89 PHE A N 1
ATOM 694 C CA . PHE A 1 89 ? 3.137 -4.250 -10.942 1.00 79.12 89 PHE A CA 1
ATOM 695 C C . PHE A 1 89 ? 3.519 -5.189 -12.100 1.00 79.12 89 PHE A C 1
ATOM 697 O O . PHE A 1 89 ? 2.912 -6.248 -12.249 1.00 79.12 89 PHE A O 1
ATOM 704 N N . PRO A 1 90 ? 4.549 -4.854 -12.905 1.00 75.00 90 PRO A N 1
ATOM 705 C CA . PRO A 1 90 ? 4.920 -5.625 -14.102 1.00 75.00 90 PRO A CA 1
ATOM 706 C C . PRO A 1 90 ? 5.398 -7.061 -13.837 1.00 75.00 90 PRO A C 1
ATOM 708 O O . PRO A 1 90 ? 5.402 -7.888 -14.744 1.00 75.00 90 PRO A O 1
ATOM 711 N N . TRP A 1 91 ? 5.854 -7.334 -12.613 1.00 75.62 91 TRP A N 1
ATOM 712 C CA . TRP A 1 91 ? 6.401 -8.624 -12.180 1.00 75.62 91 TRP A CA 1
ATOM 713 C C . TRP A 1 91 ? 5.375 -9.515 -11.475 1.00 75.62 91 TRP A C 1
ATOM 715 O O . TRP A 1 91 ? 5.721 -10.615 -11.053 1.00 75.62 91 TRP A O 1
ATOM 725 N N . GLN A 1 92 ? 4.135 -9.054 -11.302 1.00 70.31 92 GLN A N 1
ATOM 726 C CA . GLN A 1 92 ? 3.088 -9.874 -10.704 1.00 70.31 92 GLN A CA 1
ATOM 727 C C . GLN A 1 92 ? 2.514 -10.820 -11.759 1.00 70.31 92 GLN A C 1
ATOM 729 O O . GLN A 1 92 ? 2.043 -10.390 -12.814 1.00 70.31 92 GLN A O 1
ATOM 734 N N . SER A 1 93 ? 2.566 -12.124 -11.482 1.00 63.69 93 SER A N 1
ATOM 735 C CA . SER A 1 93 ? 1.855 -13.123 -12.276 1.00 63.69 93 SER A CA 1
ATOM 736 C C . SER A 1 93 ? 0.354 -13.002 -12.024 1.00 63.69 93 SER A C 1
ATOM 738 O O . SER A 1 93 ? -0.072 -12.844 -10.884 1.00 63.69 93 SER A O 1
ATOM 740 N N . ALA A 1 94 ? -0.462 -13.158 -13.068 1.00 59.03 94 ALA A N 1
ATOM 741 C CA . ALA A 1 94 ? -1.918 -13.250 -12.923 1.00 59.03 94 ALA A CA 1
ATOM 742 C C . ALA A 1 94 ? -2.369 -14.480 -12.103 1.00 59.03 94 ALA A C 1
ATOM 744 O O . ALA A 1 94 ? -3.517 -14.534 -11.675 1.00 59.03 94 ALA A O 1
ATOM 745 N N . TYR A 1 95 ? -1.476 -15.458 -11.910 1.00 55.56 95 TYR A N 1
ATOM 746 C CA . TYR A 1 95 ? -1.733 -16.704 -11.182 1.00 55.56 95 TYR A CA 1
ATOM 747 C C . TYR A 1 95 ? -1.154 -16.720 -9.762 1.00 55.56 95 TYR A C 1
ATOM 749 O O . TYR A 1 95 ? -1.429 -17.657 -9.015 1.00 55.56 95 TYR A O 1
ATOM 757 N N . ASP A 1 96 ? -0.356 -15.718 -9.384 1.00 59.31 96 ASP A N 1
ATOM 758 C CA . ASP A 1 96 ? 0.132 -15.617 -8.011 1.00 59.31 96 ASP A CA 1
ATOM 759 C C . ASP A 1 96 ? -0.963 -15.000 -7.140 1.00 59.31 96 ASP A C 1
ATOM 761 O O . ASP A 1 96 ? -1.572 -13.993 -7.511 1.00 59.31 96 ASP A O 1
ATOM 765 N N . ILE A 1 97 ? -1.200 -15.592 -5.962 1.00 56.44 97 ILE A N 1
ATOM 766 C CA . ILE A 1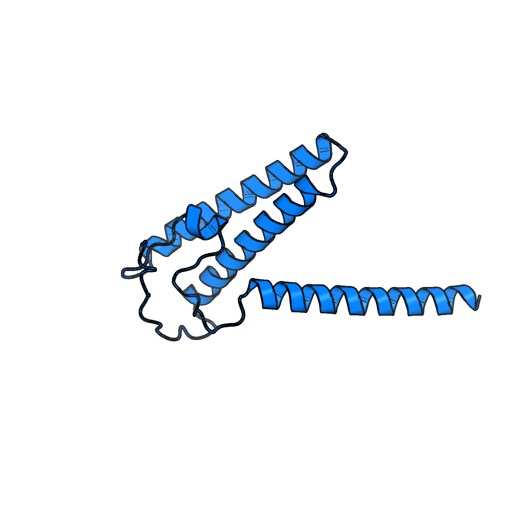 97 ? -2.026 -14.971 -4.920 1.00 56.44 97 ILE A CA 1
ATOM 767 C C . ILE A 1 97 ? -1.466 -13.568 -4.708 1.00 56.44 97 ILE A C 1
ATOM 769 O O . ILE A 1 97 ? -0.285 -13.414 -4.372 1.00 56.44 97 ILE A O 1
ATOM 773 N N . SER A 1 98 ? -2.295 -12.549 -4.948 1.00 58.88 98 SER A N 1
ATOM 774 C CA . SER A 1 98 ? -1.818 -11.175 -4.910 1.00 58.88 98 SER A CA 1
ATOM 775 C C . SER A 1 98 ? -1.196 -10.910 -3.538 1.00 58.88 98 SER A C 1
ATOM 777 O O . SER A 1 98 ? -1.680 -11.387 -2.508 1.00 58.88 98 SER A O 1
ATOM 779 N N . PHE A 1 99 ? -0.102 -10.147 -3.483 1.00 58.12 99 PHE A N 1
ATOM 780 C CA . PHE A 1 99 ? 0.524 -9.783 -2.205 1.00 58.12 99 PHE A CA 1
ATOM 781 C C . PHE A 1 99 ? -0.491 -9.157 -1.225 1.00 58.12 99 PHE A C 1
ATOM 783 O O . PHE A 1 99 ? -0.379 -9.292 -0.010 1.00 58.12 99 PHE A O 1
ATOM 790 N N . GLN A 1 100 ? -1.530 -8.527 -1.774 1.00 57.50 100 GLN A N 1
ATOM 791 C CA . GLN A 1 100 ? -2.686 -8.000 -1.067 1.00 57.50 100 GLN A CA 1
ATOM 792 C C . GLN A 1 100 ? -3.535 -9.083 -0.383 1.00 57.50 100 GLN A C 1
ATOM 794 O O . GLN A 1 100 ? -3.908 -8.898 0.775 1.00 57.50 100 GLN A O 1
ATOM 799 N N . ASP A 1 101 ? -3.798 -10.206 -1.046 1.00 61.75 101 ASP A N 1
ATOM 800 C CA . ASP A 1 101 ? -4.514 -11.341 -0.454 1.00 61.75 101 ASP A CA 1
ATOM 801 C C . ASP A 1 101 ? -3.668 -12.021 0.624 1.00 61.75 101 ASP A C 1
ATOM 803 O O . ASP A 1 101 ? -4.174 -12.324 1.702 1.00 61.75 101 ASP A O 1
ATOM 807 N N . ASN A 1 102 ? -2.355 -12.139 0.401 1.00 66.44 102 ASN A N 1
ATOM 808 C CA . ASN A 1 102 ? -1.419 -12.598 1.430 1.00 66.44 102 ASN A CA 1
ATOM 809 C C . ASN A 1 102 ? -1.393 -11.665 2.652 1.00 66.44 102 ASN A C 1
ATOM 811 O O . ASN A 1 102 ? -1.404 -12.130 3.789 1.00 66.44 102 ASN A O 1
ATOM 815 N N . PHE A 1 103 ? -1.390 -10.346 2.449 1.00 66.50 103 PHE A N 1
ATOM 816 C CA . PHE A 1 103 ? -1.416 -9.391 3.555 1.00 66.50 103 PHE A CA 1
ATOM 817 C C . PHE A 1 103 ? -2.735 -9.447 4.328 1.00 66.50 103 PHE A C 1
ATOM 819 O O . PHE A 1 103 ? -2.715 -9.460 5.555 1.00 66.50 103 PHE A O 1
ATOM 826 N N . ASN A 1 104 ? -3.873 -9.504 3.633 1.00 69.44 104 ASN A N 1
ATOM 827 C CA . ASN A 1 104 ? -5.181 -9.643 4.272 1.00 69.44 104 ASN A CA 1
ATOM 828 C C . ASN A 1 104 ? -5.276 -10.949 5.069 1.00 69.44 104 ASN A C 1
ATOM 830 O O . ASN A 1 104 ? -5.806 -10.944 6.178 1.00 69.44 104 ASN A O 1
ATOM 834 N N . LEU A 1 105 ? -4.715 -12.040 4.540 1.00 69.75 105 LEU A N 1
ATOM 835 C CA . LEU A 1 105 ? -4.632 -13.327 5.223 1.00 69.75 105 LEU A CA 1
ATOM 836 C C . LEU A 1 105 ? -3.805 -13.223 6.513 1.00 69.75 105 LEU A C 1
ATOM 838 O O . LEU A 1 105 ? -4.275 -13.613 7.581 1.00 69.75 105 LEU A O 1
ATOM 842 N N . VAL A 1 106 ? -2.603 -12.641 6.439 1.00 72.25 106 VAL A N 1
ATOM 843 C CA . VAL A 1 106 ? -1.731 -12.435 7.609 1.00 72.25 106 VAL A CA 1
ATOM 844 C C . VAL A 1 106 ? -2.385 -11.504 8.630 1.00 72.25 106 VAL A C 1
ATOM 846 O O . VAL A 1 106 ? -2.349 -11.773 9.828 1.00 72.25 106 VAL A O 1
ATOM 849 N N . TYR A 1 107 ? -3.014 -10.424 8.172 1.00 68.25 107 TYR A N 1
ATOM 850 C CA . TYR A 1 107 ? -3.698 -9.470 9.037 1.00 68.25 107 TYR A CA 1
ATOM 851 C C . TYR A 1 107 ? -4.907 -10.102 9.739 1.00 68.25 107 TYR A C 1
ATOM 853 O O . TYR A 1 107 ? -5.077 -9.928 10.944 1.00 68.25 107 TYR A O 1
ATOM 861 N N . GLY A 1 108 ? -5.708 -10.892 9.018 1.00 72.50 108 GLY A N 1
ATOM 862 C CA . GLY A 1 108 ? -6.812 -11.663 9.592 1.00 72.50 108 GLY A CA 1
ATOM 863 C C . GLY A 1 108 ? -6.334 -12.688 10.623 1.00 72.50 108 GLY A C 1
ATOM 864 O O . GLY A 1 108 ? -6.930 -12.818 11.692 1.00 72.50 108 GLY A O 1
ATOM 865 N N . TRP A 1 109 ? -5.210 -13.357 10.358 1.00 75.62 109 TRP A N 1
ATOM 866 C CA . TRP A 1 109 ? -4.577 -14.258 11.322 1.00 75.62 109 TRP A CA 1
ATOM 867 C C . TRP A 1 109 ? -4.101 -13.520 12.583 1.00 75.62 109 TRP A C 1
ATOM 869 O O . TRP A 1 109 ? -4.389 -13.958 13.696 1.00 75.62 109 TRP A O 1
ATOM 879 N N . MET A 1 110 ? -3.453 -12.359 12.433 1.00 75.94 110 MET A N 1
ATOM 880 C CA . MET A 1 110 ? -3.036 -11.523 13.568 1.00 75.94 110 MET A CA 1
ATOM 881 C C . MET A 1 110 ? -4.226 -11.047 14.409 1.00 75.94 110 MET A C 1
ATOM 883 O O . MET A 1 110 ? -4.167 -11.107 15.635 1.00 75.94 110 MET A O 1
ATOM 887 N N . LEU A 1 111 ? -5.318 -10.614 13.770 1.00 76.81 111 LEU A N 1
ATOM 888 C CA . LEU A 1 111 ? -6.554 -10.243 14.466 1.00 76.81 111 LEU A CA 1
ATOM 889 C C . LEU A 1 111 ? -7.158 -11.426 15.226 1.00 76.81 111 LEU A C 1
ATOM 891 O O . LEU A 1 111 ? -7.590 -11.267 16.365 1.00 76.81 111 LEU A O 1
ATOM 895 N N . THR A 1 112 ? -7.143 -12.615 14.623 1.00 78.06 112 THR A N 1
ATOM 896 C CA . THR A 1 112 ? -7.645 -13.837 15.263 1.00 78.06 112 THR A CA 1
ATOM 897 C C . THR A 1 112 ? -6.832 -14.168 16.513 1.00 78.06 112 THR A C 1
ATOM 899 O O . THR A 1 112 ? -7.411 -14.400 17.574 1.00 78.06 112 THR A O 1
ATOM 902 N N . ASN A 1 113 ? -5.500 -14.111 16.432 1.00 78.81 113 ASN A N 1
ATOM 903 C CA . ASN A 1 113 ? -4.637 -14.328 17.595 1.00 78.81 113 ASN A CA 1
ATOM 904 C C . ASN A 1 113 ? -4.902 -13.312 18.709 1.00 78.81 113 ASN A C 1
ATOM 906 O O . ASN A 1 113 ? -5.077 -13.716 19.855 1.00 78.81 113 ASN A O 1
ATOM 910 N N . ARG A 1 114 ? -5.022 -12.025 18.366 1.00 78.12 114 ARG A N 1
ATOM 911 C CA . ARG A 1 114 ? -5.317 -10.968 19.340 1.00 78.12 114 ARG A CA 1
ATOM 912 C C . ARG A 1 114 ? -6.670 -11.170 20.022 1.00 78.12 114 ARG A C 1
ATOM 914 O O . ARG A 1 114 ? -6.759 -11.069 21.238 1.00 78.12 114 ARG A O 1
ATOM 921 N N . SER A 1 115 ? -7.705 -11.527 19.258 1.00 74.25 115 SER A N 1
ATOM 922 C CA . SER A 1 115 ? -9.025 -11.826 19.830 1.00 74.25 115 SER A CA 1
ATOM 923 C C . SER A 1 115 ? -8.978 -13.014 20.797 1.00 74.25 115 SER A C 1
ATOM 925 O O . SER A 1 115 ? -9.638 -13.006 21.833 1.00 74.25 115 SER A O 1
ATOM 927 N N . ARG A 1 116 ? -8.148 -14.024 20.504 1.00 77.06 116 ARG A N 1
ATOM 928 C CA . ARG A 1 116 ? -7.947 -15.176 21.387 1.00 77.06 116 ARG A CA 1
ATOM 929 C C . ARG A 1 116 ? -7.220 -14.789 22.676 1.00 77.06 116 ARG A C 1
ATOM 931 O O . ARG A 1 116 ? -7.593 -15.287 23.732 1.00 77.06 116 ARG A O 1
ATOM 938 N N . GLU A 1 117 ? -6.208 -13.930 22.587 1.00 74.56 117 GLU A N 1
ATOM 939 C CA . GLU A 1 117 ? -5.484 -13.390 23.747 1.00 74.56 117 GLU A CA 1
ATOM 940 C C . GLU A 1 117 ? -6.411 -12.575 24.659 1.00 74.56 117 GLU A C 1
ATOM 942 O O . GLU A 1 117 ? -6.461 -12.839 25.858 1.00 74.56 117 GLU A O 1
ATOM 947 N N . GLU A 1 118 ? -7.215 -11.672 24.091 1.00 72.62 118 GLU A N 1
ATOM 948 C CA . GLU A 1 118 ? -8.185 -10.863 24.844 1.00 72.62 118 GLU A CA 1
ATOM 949 C C . GLU A 1 118 ? -9.233 -11.742 25.554 1.00 72.62 118 GLU A C 1
ATOM 951 O O . GLU A 1 118 ? -9.508 -11.547 26.736 1.00 72.62 118 GLU A O 1
ATOM 956 N N . ILE A 1 119 ? -9.767 -12.776 24.889 1.00 71.31 119 ILE A N 1
ATOM 957 C CA . ILE A 1 119 ? -10.720 -13.719 25.511 1.00 71.31 119 ILE A CA 1
ATOM 958 C C . ILE A 1 119 ? -10.089 -14.484 26.685 1.00 71.31 119 ILE A C 1
ATOM 960 O O . ILE A 1 119 ? -10.778 -14.786 27.663 1.00 71.31 119 ILE A O 1
ATOM 964 N N . LEU A 1 120 ? -8.808 -14.851 26.587 1.00 71.38 120 LEU A N 1
ATOM 965 C CA . LEU A 1 120 ? -8.108 -15.563 27.657 1.00 71.38 120 LEU A CA 1
ATOM 966 C C . LEU A 1 120 ? -7.846 -14.648 28.858 1.00 71.38 120 LEU A C 1
ATOM 968 O O . LEU A 1 120 ? -8.160 -15.054 29.974 1.00 71.38 120 LEU A O 1
ATOM 972 N N . GLN A 1 121 ? -7.369 -13.420 28.630 1.00 66.69 121 GLN A N 1
ATOM 973 C CA . GLN A 1 121 ? -7.159 -12.435 29.698 1.00 66.69 121 GLN A CA 1
ATOM 974 C C . GLN A 1 121 ? -8.451 -12.134 30.463 1.00 66.69 121 GLN A C 1
ATOM 976 O O . GLN A 1 121 ? -8.472 -12.250 31.683 1.00 66.69 121 GLN A O 1
ATOM 981 N N . VAL A 1 122 ? -9.560 -11.866 29.764 1.00 68.94 122 VAL A N 1
ATOM 982 C CA . VAL A 1 122 ? -10.856 -11.581 30.410 1.00 68.94 122 VAL A CA 1
ATOM 983 C C . VAL A 1 122 ? -11.329 -12.750 31.283 1.00 68.94 122 VAL A C 1
ATOM 985 O O . VAL A 1 122 ? -11.882 -12.545 32.362 1.00 68.94 122 VAL A O 1
ATOM 988 N N . LYS A 1 123 ? -11.102 -13.999 30.853 1.00 70.94 123 LYS A N 1
ATOM 989 C CA . LYS A 1 123 ? -11.446 -15.188 31.651 1.00 70.94 123 LYS A CA 1
ATOM 990 C C . LYS A 1 123 ? -10.591 -15.342 32.904 1.00 70.94 123 LYS A C 1
ATOM 992 O O . LYS A 1 123 ? -11.068 -15.946 33.861 1.00 70.94 123 LYS A O 1
ATOM 997 N N . GLU A 1 124 ? -9.340 -14.897 32.878 1.00 73.31 124 GLU A N 1
ATOM 998 C CA . GLU A 1 124 ? -8.479 -14.897 34.062 1.00 73.31 124 GLU A CA 1
ATOM 999 C C . GLU A 1 124 ? -8.856 -13.760 35.011 1.00 73.31 124 GLU A C 1
ATOM 1001 O O . GLU A 1 124 ? -9.026 -14.014 36.199 1.00 73.31 124 GLU A O 1
ATOM 1006 N N . GLU A 1 125 ? -9.107 -12.557 34.492 1.00 69.44 125 GLU A N 1
ATOM 1007 C CA . GLU A 1 125 ? -9.542 -11.402 35.287 1.00 69.44 125 GLU A CA 1
ATOM 1008 C C . GLU A 1 125 ? -10.871 -11.665 36.013 1.00 69.44 125 GLU A C 1
ATOM 1010 O O . GLU A 1 125 ? -10.986 -11.359 37.196 1.00 69.44 125 GLU A O 1
ATOM 1015 N N . MET A 1 126 ? -11.846 -12.309 35.355 1.00 67.50 126 MET A N 1
ATOM 1016 C CA . MET A 1 126 ? -13.147 -12.662 35.953 1.00 67.50 126 MET A CA 1
ATOM 1017 C C . MET A 1 126 ? -13.098 -13.804 36.984 1.00 67.50 126 MET A C 1
ATOM 1019 O O . MET A 1 126 ? -14.121 -14.110 37.595 1.00 67.50 126 MET A O 1
ATOM 1023 N N . LYS A 1 127 ? -11.955 -14.481 37.152 1.00 67.94 127 LYS A N 1
ATOM 1024 C CA . LYS A 1 127 ? -11.763 -15.496 38.205 1.00 67.94 127 LYS A CA 1
ATOM 1025 C C . LYS A 1 127 ? -11.208 -14.910 39.508 1.00 67.94 127 LYS A C 1
ATOM 1027 O O . LYS A 1 127 ? -11.107 -15.656 40.482 1.00 67.94 127 LYS A O 1
ATOM 1032 N N . THR A 1 128 ? -10.836 -13.632 39.500 1.00 51.47 128 THR A N 1
ATOM 1033 C CA . THR A 1 128 ? -10.364 -12.860 40.662 1.00 51.47 128 THR A CA 1
ATOM 1034 C C . THR A 1 128 ? -11.529 -12.161 41.343 1.00 51.47 128 THR A C 1
ATOM 1036 O O . THR A 1 128 ? -11.511 -12.105 42.591 1.00 51.47 128 THR A O 1
#

Radius of gyration: 19.1 Å; chains: 1; bounding box: 32×34×65 Å

Sequence (128 aa):
KVEVRKCPNKIISAKTPLSLSQKNLEGIYLIIKNIKNRISKDTDASKQRIQLRKQMDKYVEKATKLVAVKNSQLDGCVVSMDGCYRGVFPWQSAYDISFQDNFNLVYGWMLTNRSREEILQVKEEMKT

Organism: NCBI:txid35525

Secondary structure (DSSP, 8-state):
-------------TTSHHHHHHHHHHHHHHHHHHHHHHHHHS--SHHHHHHHHHHHHHHHHHHHHHHHHHHTT-SS----HHHHHHT--TT--TTSPPHHHHHHHHHHHHHHHHHHHHHHHHHHHTT-

pLDDT: mean 72.81, std 12.75, range [34.31, 90.5]

Foldseek 3Di:
DDPLPADPPPVPPCDDPLNVLVVVLLVLLVLLVVLVVCLVPPDPDPVVNVVSVVVNVVSLVVNVVSQVVNCVVRDPDHDDSVCSNVSNGNNDDPPDPRVVNVVVVVVVVVVVVVVVVVVVVVVVVVVD